Protein AF-A0A376TMB2-F1 (afdb_monomer_lite)

Structure (mmCIF, N/CA/C/O backbone):
data_AF-A0A376TMB2-F1
#
_entry.id   AF-A0A376TMB2-F1
#
loop_
_atom_site.group_PDB
_atom_site.id
_atom_site.type_symbol
_atom_site.label_atom_id
_atom_site.label_alt_id
_atom_site.label_comp_id
_atom_site.label_asym_id
_atom_site.label_entity_id
_atom_site.label_seq_id
_atom_site.pdbx_PDB_ins_code
_atom_site.Cartn_x
_atom_site.Cartn_y
_atom_site.Cartn_z
_atom_site.occupancy
_atom_site.B_iso_or_equiv
_atom_site.auth_seq_id
_atom_site.auth_comp_id
_atom_site.auth_asym_id
_atom_site.auth_atom_id
_atom_site.pdbx_PDB_model_num
ATOM 1 N N . MET A 1 1 ? -16.530 -8.861 53.186 1.00 52.62 1 MET A N 1
ATOM 2 C CA . MET A 1 1 ? -16.864 -9.204 51.777 1.00 52.62 1 MET A CA 1
ATOM 3 C C . MET A 1 1 ? -16.967 -7.984 50.840 1.00 52.62 1 MET A C 1
ATOM 5 O O . MET A 1 1 ? -16.613 -8.106 49.673 1.00 52.62 1 MET A O 1
ATOM 9 N N . VAL A 1 2 ? -17.360 -6.798 51.332 1.00 54.16 2 VAL A N 1
ATOM 10 C CA . VAL A 1 2 ? -17.477 -5.535 50.559 1.00 54.16 2 VAL A CA 1
ATOM 11 C C . VAL A 1 2 ? -16.166 -5.047 49.912 1.00 54.16 2 VAL A C 1
ATOM 13 O O . VAL A 1 2 ? -16.166 -4.694 48.733 1.00 54.16 2 VAL A O 1
ATOM 16 N N . SER A 1 3 ? -15.027 -5.088 50.617 1.00 57.22 3 SER A N 1
ATOM 17 C CA . SER A 1 3 ? -13.742 -4.607 50.069 1.00 57.22 3 SER A CA 1
ATOM 18 C C . SER A 1 3 ? -13.237 -5.428 48.874 1.00 57.22 3 SER A C 1
ATOM 20 O O . SER A 1 3 ? -12.699 -4.860 47.927 1.00 57.22 3 SER A O 1
ATOM 22 N N . ARG A 1 4 ? -13.486 -6.748 48.858 1.00 61.59 4 ARG A N 1
ATOM 23 C CA . ARG A 1 4 ? -13.103 -7.643 47.746 1.00 61.59 4 ARG A CA 1
ATOM 24 C C . ARG A 1 4 ? -13.903 -7.345 46.472 1.00 61.59 4 ARG A C 1
ATOM 26 O O . ARG A 1 4 ? -13.356 -7.403 45.374 1.00 61.59 4 ARG A O 1
ATOM 33 N N . LYS A 1 5 ? -15.182 -6.976 46.621 1.00 61.88 5 LYS A N 1
ATOM 34 C CA . LYS A 1 5 ? -16.055 -6.608 45.498 1.00 61.88 5 LYS A CA 1
ATOM 35 C C . LYS A 1 5 ? -15.675 -5.251 44.897 1.00 61.88 5 LYS A C 1
ATOM 37 O O . LYS A 1 5 ? -15.628 -5.146 43.678 1.00 61.88 5 LYS A O 1
ATOM 42 N N . ARG A 1 6 ? -15.298 -4.259 45.719 1.00 69.81 6 ARG A N 1
ATOM 43 C CA . ARG A 1 6 ? -14.749 -2.976 45.225 1.00 69.81 6 ARG A CA 1
ATOM 44 C C . ARG A 1 6 ? -13.456 -3.154 44.429 1.00 69.81 6 ARG A C 1
ATOM 46 O O . ARG A 1 6 ? -13.362 -2.600 43.341 1.00 69.81 6 ARG A O 1
ATOM 53 N N . ASN A 1 7 ? -12.508 -3.963 44.912 1.00 76.12 7 ASN A N 1
ATOM 54 C CA . ASN A 1 7 ? -11.268 -4.228 44.169 1.00 76.12 7 ASN A CA 1
ATOM 55 C C . ASN A 1 7 ? -11.551 -4.855 42.801 1.00 76.12 7 ASN A C 1
ATOM 57 O O . ASN A 1 7 ? -11.008 -4.411 41.798 1.00 76.12 7 ASN A O 1
ATOM 61 N N . SER A 1 8 ? -12.450 -5.842 42.737 1.00 79.38 8 SER A N 1
ATOM 62 C CA . SER A 1 8 ? -12.828 -6.467 41.465 1.00 79.38 8 SER A CA 1
ATOM 63 C C . SER A 1 8 ? -13.441 -5.474 40.472 1.00 79.38 8 SER A C 1
ATOM 65 O O . SER A 1 8 ? -13.174 -5.580 39.277 1.00 79.38 8 SER A O 1
ATOM 67 N N . VAL A 1 9 ? -14.237 -4.513 40.947 1.00 85.94 9 VAL A N 1
ATOM 68 C CA . VAL A 1 9 ? -14.830 -3.473 40.096 1.00 85.94 9 VAL A CA 1
ATOM 69 C C . VAL A 1 9 ? -13.754 -2.513 39.584 1.00 85.94 9 VAL A C 1
ATOM 71 O O . VAL A 1 9 ? -13.711 -2.248 38.387 1.00 85.94 9 VAL A O 1
ATOM 74 N N . ILE A 1 10 ? -12.836 -2.071 40.448 1.00 89.38 10 ILE A N 1
ATOM 75 C CA . ILE A 1 10 ? -11.723 -1.186 40.065 1.00 89.38 10 ILE A CA 1
ATOM 76 C C . ILE A 1 10 ? -10.819 -1.858 39.023 1.00 89.38 10 ILE A C 1
ATOM 78 O O . ILE A 1 10 ? -10.518 -1.247 38.002 1.00 89.38 10 ILE A O 1
ATOM 82 N N . TYR A 1 11 ? -10.446 -3.128 39.215 1.00 90.50 11 TYR A N 1
ATOM 83 C CA . TYR A 1 11 ? -9.623 -3.852 38.238 1.00 90.50 11 TYR A CA 1
ATOM 84 C C . TYR A 1 11 ? -10.330 -4.050 36.891 1.00 90.50 11 TYR A C 1
ATOM 86 O O . TYR A 1 11 ? -9.681 -4.002 35.845 1.00 90.50 11 TYR A O 1
ATOM 94 N N . ARG A 1 12 ? -11.659 -4.226 36.891 1.00 90.56 12 ARG A N 1
ATOM 95 C CA . ARG A 1 12 ? -12.452 -4.301 35.655 1.00 90.56 12 ARG A CA 1
ATOM 96 C C . ARG A 1 12 ? -12.494 -2.969 34.916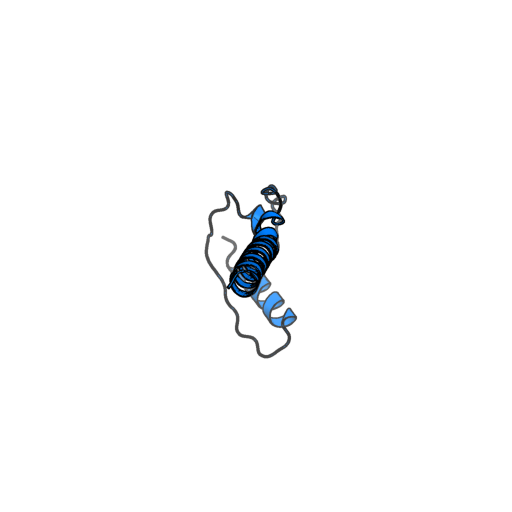 1.00 90.56 12 ARG A C 1
ATOM 98 O O . ARG A 1 12 ? -12.282 -2.958 33.708 1.00 90.56 12 ARG A O 1
ATOM 105 N N . PHE A 1 13 ? -12.702 -1.863 35.629 1.00 93.25 13 PHE A N 1
ATOM 106 C CA . PHE A 1 13 ? -12.643 -0.528 35.033 1.00 93.25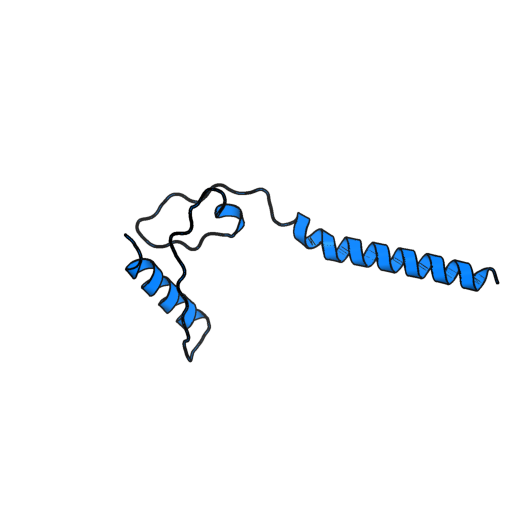 13 PHE A CA 1
ATOM 107 C C . PHE A 1 13 ? -11.249 -0.205 34.495 1.00 93.25 13 PHE A C 1
ATOM 109 O O . PHE A 1 13 ? -11.141 0.268 33.370 1.00 93.25 13 PHE A O 1
ATOM 116 N N . ALA A 1 14 ? -10.190 -0.527 35.240 1.00 92.88 14 ALA A N 1
ATOM 117 C CA . ALA A 1 14 ? -8.817 -0.330 34.786 1.00 92.88 14 ALA A CA 1
ATOM 118 C C . ALA A 1 14 ? -8.509 -1.128 33.505 1.00 92.88 14 ALA A C 1
ATOM 120 O O . ALA A 1 14 ? -7.936 -0.575 32.571 1.00 92.88 14 ALA A O 1
ATOM 121 N N . SER A 1 15 ? -8.945 -2.393 33.419 1.00 92.75 15 SER A N 1
ATOM 122 C CA . SER A 1 15 ? -8.807 -3.191 32.188 1.00 92.75 15 SER A CA 1
ATOM 123 C C . SER A 1 15 ? -9.585 -2.600 31.013 1.00 92.75 15 SER A C 1
ATOM 125 O O . SER A 1 15 ? -9.049 -2.517 29.914 1.00 92.75 15 SER A O 1
ATOM 127 N N . LEU A 1 16 ? -10.829 -2.163 31.230 1.00 93.50 16 LEU A N 1
ATOM 128 C CA . LEU A 1 16 ? -11.635 -1.517 30.189 1.00 93.50 16 LEU A CA 1
ATOM 129 C C . LEU A 1 16 ? -10.964 -0.245 29.659 1.00 93.50 16 LEU A C 1
ATOM 131 O O . LEU A 1 16 ? -10.879 -0.049 28.451 1.00 93.50 16 LEU A O 1
ATOM 135 N N . LEU A 1 17 ? -10.448 0.593 30.557 1.00 92.62 17 LEU A N 1
ATOM 136 C CA . LEU A 1 17 ? -9.793 1.852 30.207 1.00 92.62 17 LEU A CA 1
ATOM 137 C C . LEU A 1 17 ? -8.479 1.610 29.449 1.00 92.62 17 LEU A C 1
ATOM 139 O O . LEU A 1 17 ? -8.196 2.300 28.471 1.00 92.62 17 LEU A O 1
ATOM 143 N N . LEU A 1 18 ? -7.725 0.577 29.839 1.00 91.94 18 LEU A N 1
ATOM 144 C CA . LEU A 1 18 ? -6.521 0.140 29.136 1.00 91.94 18 LEU A CA 1
ATOM 145 C C . LEU A 1 18 ? -6.838 -0.327 27.707 1.00 91.94 18 LEU A C 1
ATOM 147 O O . LEU A 1 18 ? -6.197 0.128 26.762 1.00 91.94 18 LEU A O 1
ATOM 151 N N . VAL A 1 19 ? -7.852 -1.184 27.535 1.00 91.62 19 VAL A N 1
ATOM 152 C CA . VAL A 1 19 ? -8.286 -1.666 26.210 1.00 91.62 19 VAL A CA 1
ATOM 153 C C . VAL A 1 19 ? -8.735 -0.504 25.322 1.00 91.62 19 VAL A C 1
ATOM 155 O O . VAL A 1 19 ? -8.347 -0.440 24.156 1.00 91.62 19 VAL A O 1
ATOM 158 N N . LEU A 1 20 ? -9.493 0.449 25.873 1.00 88.88 20 LEU A N 1
ATOM 159 C CA . LEU A 1 20 ? -9.919 1.644 25.144 1.00 88.88 20 LEU A CA 1
ATOM 160 C C . LEU A 1 20 ? -8.718 2.479 24.676 1.00 88.88 20 LEU A C 1
ATOM 162 O O . LEU A 1 20 ? -8.649 2.813 23.494 1.00 88.88 20 LEU A O 1
ATOM 166 N N . MET A 1 21 ? -7.741 2.735 25.553 1.00 87.62 21 MET A N 1
ATOM 167 C CA . MET A 1 21 ? -6.517 3.477 25.212 1.00 87.62 21 MET A CA 1
ATOM 168 C C . MET A 1 21 ? -5.674 2.782 24.135 1.00 87.62 21 MET A C 1
ATOM 170 O O . MET A 1 21 ? -5.208 3.443 23.211 1.00 87.62 21 MET A O 1
ATOM 174 N N . LEU A 1 22 ? -5.527 1.45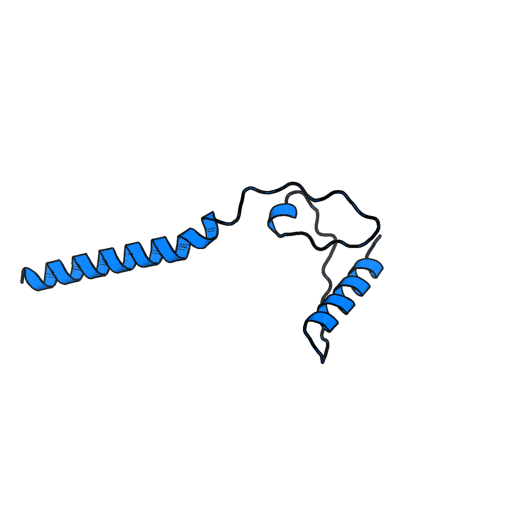5 24.197 1.00 85.88 22 LEU A N 1
ATOM 175 C CA . LEU A 1 22 ? -4.808 0.676 23.177 1.00 85.88 22 LEU A CA 1
ATOM 176 C C . LEU A 1 22 ? -5.538 0.669 21.823 1.00 85.88 22 LEU A C 1
ATOM 178 O O . LEU A 1 22 ? -4.898 0.678 20.774 1.00 85.88 22 LEU A O 1
ATOM 182 N N . SER A 1 23 ? -6.875 0.670 21.828 1.00 81.94 23 SER A N 1
ATOM 183 C CA . SER A 1 23 ? -7.681 0.671 20.598 1.00 81.94 23 SER A CA 1
ATOM 184 C C . SER A 1 23 ? -7.757 2.040 19.910 1.00 81.94 23 SER A C 1
ATOM 186 O O . SER A 1 23 ? -7.878 2.109 18.684 1.00 81.94 23 SER A O 1
ATOM 188 N N . ALA A 1 24 ? -7.628 3.133 20.671 1.00 75.88 24 ALA A N 1
ATOM 189 C CA . ALA A 1 24 ? -7.729 4.500 20.160 1.00 75.88 24 ALA A CA 1
ATOM 190 C C . ALA A 1 24 ? -6.651 4.842 19.113 1.00 75.88 24 ALA A C 1
ATOM 192 O O . ALA A 1 24 ? -6.869 5.714 18.274 1.00 75.88 24 ALA A O 1
ATOM 193 N N . CYS A 1 25 ? -5.524 4.121 19.082 1.00 69.56 25 CYS A N 1
ATOM 194 C CA . CYS A 1 25 ? -4.482 4.314 18.070 1.00 69.56 25 CYS A CA 1
ATOM 195 C C . CYS A 1 25 ? -4.961 4.050 16.629 1.00 69.56 25 CYS A C 1
ATOM 197 O O . CYS A 1 25 ? -4.425 4.655 15.704 1.00 69.56 25 CYS A O 1
ATOM 199 N N . SER A 1 26 ? -5.975 3.196 16.420 1.00 66.38 26 SER A N 1
ATOM 200 C CA . SER A 1 26 ? -6.526 2.957 15.071 1.00 66.38 26 SER A CA 1
ATOM 201 C C . SER A 1 26 ? -7.416 4.105 14.582 1.00 66.38 26 SER A C 1
ATOM 203 O O . SER A 1 26 ? -7.490 4.355 13.385 1.00 66.38 26 SER A O 1
ATOM 205 N N . ALA A 1 27 ? -8.056 4.854 15.488 1.00 64.81 27 ALA A N 1
ATOM 206 C CA . ALA A 1 27 ? -8.892 6.003 15.125 1.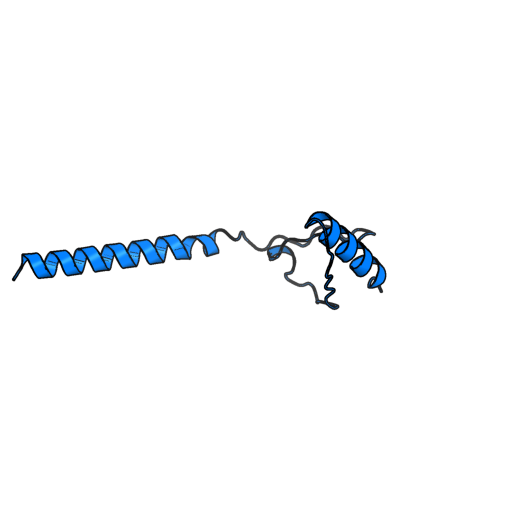00 64.81 27 ALA A CA 1
ATOM 207 C C . ALA A 1 27 ? -8.074 7.221 14.647 1.00 64.81 27 ALA A C 1
ATOM 209 O O . ALA A 1 27 ? -8.629 8.135 14.045 1.00 64.81 27 ALA A O 1
ATOM 210 N N . LEU A 1 28 ? -6.758 7.231 14.893 1.00 60.88 28 LEU A N 1
ATOM 211 C CA . LEU A 1 28 ? -5.846 8.292 14.456 1.00 60.88 28 LEU A CA 1
ATOM 212 C C . LEU A 1 28 ? -5.292 8.076 13.037 1.00 60.88 28 LEU A C 1
ATOM 214 O O . LEU A 1 28 ? -4.563 8.923 12.519 1.00 60.88 28 LEU A O 1
ATOM 218 N N . GLN A 1 29 ? -5.620 6.951 12.396 1.00 62.53 29 GLN A N 1
ATOM 219 C CA . GLN A 1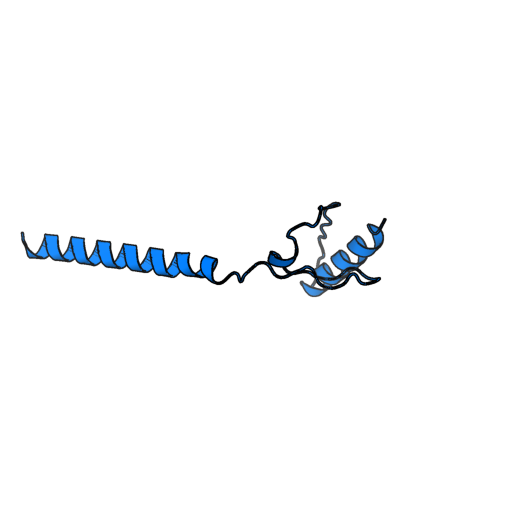 29 ? -5.366 6.749 10.972 1.00 62.53 29 GLN A CA 1
ATOM 220 C C . GLN A 1 29 ? -6.357 7.626 10.209 1.00 62.53 29 GLN A C 1
ATOM 222 O O . GLN A 1 29 ? -7.522 7.275 10.067 1.00 62.53 29 GLN A O 1
ATOM 227 N N . GLY A 1 30 ? -5.882 8.820 9.840 1.00 60.78 30 GLY A N 1
ATOM 228 C CA . GLY A 1 30 ? -6.670 9.911 9.273 1.00 60.78 30 GLY A CA 1
ATOM 229 C C . GLY A 1 30 ? -7.596 9.511 8.124 1.00 60.78 30 GLY A C 1
ATOM 230 O O . GLY A 1 30 ? -7.482 8.440 7.528 1.00 60.78 30 GLY A O 1
ATOM 231 N N . THR A 1 31 ? -8.535 10.407 7.820 1.00 66.56 31 THR A N 1
ATOM 232 C CA . THR A 1 31 ? -9.465 10.264 6.695 1.00 66.56 31 THR A CA 1
ATOM 233 C C . THR A 1 31 ? -8.711 9.886 5.419 1.00 66.56 31 THR A C 1
ATOM 235 O O . THR A 1 31 ? -7.669 10.497 5.166 1.00 66.56 31 THR A O 1
ATOM 238 N N . PRO A 1 32 ? -9.217 8.933 4.611 1.00 67.38 32 PRO A N 1
ATOM 239 C CA . PRO A 1 32 ? -8.589 8.555 3.351 1.00 67.38 32 PRO A CA 1
ATOM 240 C C . PRO A 1 32 ? -8.239 9.792 2.530 1.00 67.38 32 PRO A C 1
ATOM 242 O O . PRO A 1 32 ? -9.120 10.562 2.147 1.00 67.38 32 PRO A O 1
ATOM 245 N N . GLN A 1 33 ? -6.944 10.018 2.322 1.00 71.19 33 GLN A N 1
ATOM 246 C CA . GLN A 1 33 ? -6.479 11.146 1.533 1.00 71.19 33 GLN A CA 1
ATOM 247 C C . GLN A 1 33 ? -6.390 10.712 0.068 1.00 71.19 33 GLN A C 1
ATOM 249 O O . GLN A 1 33 ? -5.939 9.592 -0.191 1.00 71.19 33 GLN A O 1
ATOM 254 N N . PRO A 1 34 ? -6.790 11.561 -0.897 1.00 73.69 34 PRO A N 1
ATOM 255 C CA . PRO A 1 34 ? -6.647 11.238 -2.307 1.00 73.69 34 PRO A CA 1
ATOM 256 C C . PRO A 1 34 ? -5.212 10.834 -2.651 1.00 73.69 34 PRO A C 1
ATOM 258 O O . PRO A 1 34 ? -4.245 11.336 -2.058 1.00 73.69 34 PRO A O 1
ATOM 261 N N . ALA A 1 35 ? -5.086 9.924 -3.618 1.00 78.06 35 ALA A N 1
ATOM 262 C CA . ALA A 1 35 ? -3.790 9.554 -4.153 1.00 78.06 35 ALA A CA 1
ATOM 263 C C . ALA A 1 35 ? -3.066 10.814 -4.672 1.00 78.06 35 ALA A C 1
ATOM 265 O O . ALA A 1 35 ? -3.703 11.692 -5.265 1.00 78.06 35 ALA A O 1
ATOM 266 N N . PRO A 1 36 ? -1.754 10.935 -4.419 1.00 79.25 36 PRO A N 1
ATOM 267 C CA . PRO A 1 36 ? -0.966 12.041 -4.942 1.00 79.25 36 PRO A CA 1
ATOM 268 C C . PRO A 1 36 ? -0.973 12.022 -6.483 1.00 79.25 36 PRO A C 1
ATOM 270 O O . PRO A 1 36 ? -1.229 10.971 -7.079 1.00 79.25 36 PRO A O 1
ATOM 273 N N . PRO A 1 37 ? -0.716 13.169 -7.141 1.00 83.56 37 PRO A N 1
ATOM 274 C CA . PRO A 1 37 ? -0.657 13.242 -8.597 1.00 83.56 37 PRO A CA 1
ATOM 275 C C . PRO A 1 37 ? 0.303 12.201 -9.176 1.00 83.56 37 PRO A C 1
ATOM 277 O O . PRO A 1 37 ? 1.384 11.985 -8.634 1.00 83.56 37 PRO A O 1
ATOM 280 N N . VAL A 1 38 ? -0.090 11.578 -10.288 1.00 83.31 38 VAL A N 1
ATOM 281 C CA . VAL A 1 38 ? 0.732 10.566 -10.961 1.00 83.31 38 VAL A CA 1
ATOM 282 C C . VAL A 1 38 ? 2.029 11.204 -11.453 1.00 83.31 38 VAL A C 1
ATOM 284 O O . VAL A 1 38 ? 2.008 12.233 -12.126 1.00 83.31 38 VAL A O 1
ATOM 287 N N . THR A 1 39 ? 3.153 10.574 -11.128 1.00 82.31 39 THR A N 1
ATOM 288 C CA . THR A 1 39 ? 4.493 10.975 -11.557 1.00 82.31 39 THR A CA 1
ATOM 289 C C . THR A 1 39 ? 5.085 9.961 -12.536 1.00 82.31 39 THR A C 1
ATOM 291 O O . THR A 1 39 ? 4.672 8.802 -12.606 1.00 82.31 39 THR A O 1
ATOM 294 N N . ASP A 1 40 ? 6.105 10.380 -13.289 1.00 82.44 40 ASP A N 1
ATOM 295 C CA . ASP A 1 40 ? 6.787 9.510 -14.258 1.00 82.44 40 ASP A CA 1
ATOM 296 C C . ASP A 1 40 ? 7.644 8.409 -13.612 1.00 82.44 40 ASP A C 1
ATOM 298 O O . ASP A 1 40 ? 8.075 7.472 -14.289 1.00 82.44 40 ASP A O 1
ATOM 302 N N . HIS A 1 41 ? 7.870 8.486 -12.302 1.00 81.50 41 HIS A N 1
ATOM 303 C CA . HIS A 1 41 ? 8.657 7.537 -11.522 1.00 81.50 41 HIS A CA 1
ATOM 304 C C . HIS A 1 41 ? 7.805 6.916 -10.407 1.00 81.50 41 HIS A C 1
ATOM 306 O O . HIS A 1 41 ? 6.895 7.570 -9.901 1.00 81.50 41 HIS A O 1
ATOM 312 N N . PRO A 1 42 ? 8.096 5.677 -9.972 1.00 82.94 42 PRO A N 1
ATOM 313 C CA . PRO A 1 42 ? 7.408 5.076 -8.839 1.00 82.94 42 PRO A CA 1
ATOM 314 C C . PRO A 1 42 ? 7.516 5.948 -7.588 1.00 82.94 42 PRO A C 1
ATOM 316 O O . PRO A 1 42 ? 8.610 6.324 -7.164 1.00 82.94 42 PRO A O 1
ATOM 319 N N . GLN A 1 43 ? 6.363 6.241 -6.998 1.00 87.69 43 GLN A N 1
ATOM 320 C CA . GLN A 1 43 ? 6.227 7.029 -5.784 1.00 87.69 43 GLN A CA 1
ATOM 321 C C . GLN A 1 43 ? 5.893 6.124 -4.595 1.00 87.69 43 GLN A C 1
ATOM 323 O O . GLN A 1 43 ? 5.082 5.203 -4.700 1.00 87.69 43 GLN A O 1
ATOM 328 N N . GLU A 1 44 ? 6.467 6.437 -3.434 1.00 87.44 44 GLU A N 1
ATOM 329 C CA . GLU A 1 44 ? 5.988 5.895 -2.168 1.00 87.44 44 GLU A CA 1
ATOM 330 C C . GLU A 1 44 ? 4.675 6.584 -1.772 1.00 87.44 44 GLU A C 1
ATOM 332 O O . GLU A 1 44 ? 4.616 7.805 -1.610 1.00 87.44 44 GLU A O 1
ATOM 337 N N . ILE A 1 45 ? 3.613 5.792 -1.647 1.00 88.50 45 ILE A N 1
ATOM 338 C CA . ILE A 1 45 ? 2.285 6.253 -1.240 1.00 88.50 45 ILE A CA 1
ATOM 339 C C . ILE A 1 45 ? 1.936 5.689 0.134 1.00 88.50 45 ILE A C 1
ATOM 341 O O . ILE A 1 45 ? 2.302 4.562 0.478 1.00 88.50 45 ILE A O 1
ATOM 345 N N . ARG A 1 46 ? 1.200 6.466 0.930 1.00 85.19 46 ARG A N 1
ATOM 346 C CA . ARG A 1 46 ? 0.711 6.005 2.233 1.00 85.19 46 ARG A CA 1
ATOM 347 C C . ARG A 1 46 ? -0.449 5.025 2.056 1.00 85.19 46 ARG A C 1
ATOM 349 O O . ARG A 1 46 ? -1.138 5.010 1.040 1.00 85.19 46 ARG A O 1
ATOM 356 N N . ARG A 1 47 ? -0.701 4.205 3.080 1.00 85.31 47 ARG A N 1
ATOM 357 C CA . ARG A 1 47 ? -1.763 3.181 3.053 1.00 85.31 47 ARG A CA 1
ATOM 358 C C . ARG A 1 47 ? -3.153 3.774 2.793 1.00 85.31 47 ARG A C 1
ATOM 360 O O . ARG A 1 47 ? -3.940 3.196 2.053 1.00 85.31 47 ARG A O 1
ATOM 367 N N . ASP A 1 48 ? -3.458 4.914 3.391 1.00 83.00 48 ASP A N 1
ATOM 368 C CA . ASP A 1 48 ? -4.724 5.632 3.211 1.00 83.00 48 ASP A CA 1
ATOM 369 C C . ASP A 1 48 ? -4.911 6.189 1.790 1.00 83.00 48 ASP A C 1
ATOM 371 O O . ASP A 1 48 ? -6.045 6.337 1.348 1.00 83.00 48 ASP A O 1
ATOM 375 N N . GLN A 1 49 ? -3.820 6.392 1.047 1.00 83.88 49 GLN A N 1
ATOM 376 C CA . GLN A 1 49 ? -3.818 6.831 -0.354 1.00 83.88 49 GLN A CA 1
ATOM 377 C C . GLN A 1 49 ? -3.962 5.678 -1.355 1.00 83.88 49 GLN A C 1
ATOM 379 O O . GLN A 1 49 ? -4.049 5.906 -2.558 1.00 83.88 49 GLN A O 1
ATOM 384 N N . THR A 1 50 ? -3.986 4.430 -0.875 1.00 85.50 50 THR A N 1
ATOM 385 C CA . THR A 1 50 ? -4.198 3.255 -1.740 1.00 85.50 50 THR A CA 1
ATOM 386 C C . THR A 1 50 ? -5.667 3.015 -2.077 1.00 85.50 50 THR A C 1
ATOM 388 O O . THR A 1 50 ? -5.973 2.147 -2.895 1.00 85.50 50 THR A O 1
ATOM 391 N N . GLN A 1 51 ? -6.590 3.767 -1.466 1.00 83.50 51 GLN A N 1
ATOM 392 C CA . GLN A 1 51 ? -8.013 3.620 -1.748 1.00 83.50 51 GLN A CA 1
ATOM 393 C C . GLN A 1 51 ? -8.316 3.929 -3.219 1.00 83.50 51 GLN A C 1
ATOM 395 O O . GLN A 1 51 ? -7.945 4.976 -3.738 1.00 83.50 51 GLN A O 1
ATOM 400 N N . GLY A 1 52 ? -8.998 2.997 -3.889 1.00 82.81 52 GLY A N 1
ATOM 401 C CA . GLY A 1 52 ? -9.350 3.116 -5.307 1.00 82.81 52 GLY A CA 1
ATOM 402 C C . GLY A 1 52 ? -8.243 2.716 -6.288 1.00 82.81 52 GLY A C 1
ATOM 403 O O . GLY A 1 52 ? -8.507 2.674 -7.487 1.00 82.81 52 GLY A O 1
ATOM 404 N N . LEU A 1 53 ? -7.037 2.371 -5.819 1.00 86.50 53 LEU A N 1
ATOM 405 C CA . LEU A 1 53 ? -5.972 1.853 -6.680 1.00 86.50 53 LEU A CA 1
ATOM 406 C C . LEU A 1 53 ? -6.075 0.331 -6.824 1.00 86.50 53 LEU A C 1
ATOM 408 O O . LEU A 1 53 ? -6.207 -0.401 -5.841 1.00 86.50 53 LEU A O 1
ATOM 412 N N . GLN A 1 54 ? -5.956 -0.160 -8.058 1.00 87.62 54 GLN A N 1
ATOM 413 C CA . GLN A 1 54 ? -5.829 -1.590 -8.319 1.00 87.62 54 GLN A CA 1
ATOM 414 C C . GLN A 1 54 ? -4.365 -2.014 -8.172 1.00 87.62 54 GLN A C 1
ATOM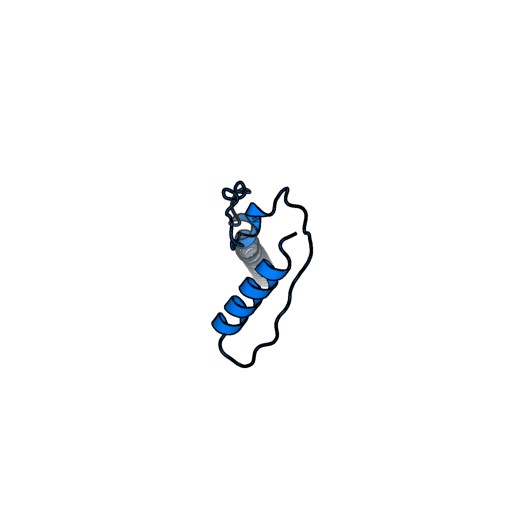 416 O O . GLN A 1 54 ? -3.472 -1.487 -8.834 1.00 87.62 54 GLN A O 1
ATOM 421 N N . ARG A 1 55 ? -4.107 -3.001 -7.310 1.00 87.75 55 ARG A N 1
ATOM 422 C CA . ARG A 1 55 ? -2.772 -3.585 -7.165 1.00 87.75 55 ARG A CA 1
ATOM 423 C C . ARG A 1 55 ? -2.420 -4.390 -8.416 1.00 87.75 55 ARG A C 1
ATOM 425 O O . ARG A 1 55 ? -3.062 -5.396 -8.695 1.00 87.75 55 ARG A O 1
ATOM 432 N N . ILE A 1 56 ? -1.364 -3.975 -9.112 1.00 89.56 56 ILE A N 1
ATOM 433 C CA . ILE A 1 56 ? -0.841 -4.659 -10.308 1.00 89.56 56 ILE A CA 1
ATOM 434 C C . ILE A 1 56 ? 0.099 -5.830 -9.975 1.00 89.56 56 ILE A C 1
ATOM 436 O O . ILE A 1 56 ? 0.300 -6.718 -10.794 1.00 89.56 56 ILE A O 1
ATOM 440 N N . GLY A 1 57 ? 0.668 -5.858 -8.765 1.00 88.81 57 GLY A N 1
ATOM 441 C CA . GLY A 1 57 ? 1.594 -6.906 -8.340 1.00 88.81 57 GLY A CA 1
ATOM 442 C C . GLY A 1 57 ? 2.220 -6.641 -6.972 1.00 88.81 57 GLY A C 1
ATOM 443 O O . GLY A 1 57 ? 1.777 -5.777 -6.212 1.00 88.81 57 GLY A O 1
ATOM 444 N N . SER A 1 58 ? 3.254 -7.407 -6.639 1.00 90.81 58 SER A N 1
ATOM 445 C CA . SER A 1 58 ? 4.150 -7.112 -5.517 1.00 90.81 58 SER A CA 1
ATOM 446 C C . SER A 1 58 ? 5.560 -7.546 -5.821 1.00 90.81 58 SER A C 1
ATOM 448 O O . SER A 1 58 ? 5.774 -8.612 -6.390 1.00 90.81 58 SER A O 1
ATOM 450 N N . VAL A 1 59 ? 6.497 -6.740 -5.345 1.00 90.88 59 VAL A N 1
ATOM 451 C CA . VAL A 1 59 ? 7.927 -7.005 -5.406 1.00 90.88 59 VAL A CA 1
ATOM 452 C C . VAL A 1 59 ? 8.453 -7.217 -3.990 1.00 90.88 59 VAL A C 1
ATOM 454 O O . VAL A 1 59 ? 7.997 -6.571 -3.047 1.00 90.88 59 VAL A O 1
ATOM 457 N N . SER A 1 60 ? 9.399 -8.136 -3.836 1.00 91.12 60 SER A N 1
ATOM 458 C CA . SER A 1 60 ? 10.142 -8.357 -2.596 1.00 91.12 60 SER A CA 1
ATOM 459 C C . SER A 1 60 ? 11.641 -8.410 -2.894 1.00 91.12 60 SER A C 1
ATOM 461 O O . SER A 1 60 ? 12.077 -8.701 -4.017 1.00 91.12 60 SER A O 1
ATOM 463 N N . THR A 1 61 ? 12.445 -8.067 -1.894 1.00 91.56 61 THR A N 1
ATOM 464 C CA . THR A 1 61 ? 13.908 -8.050 -1.971 1.00 91.56 61 THR A CA 1
ATOM 465 C C . THR A 1 61 ? 14.470 -8.707 -0.717 1.00 91.56 61 THR A C 1
ATOM 467 O O . THR A 1 61 ? 13.846 -8.691 0.345 1.00 91.56 61 THR A O 1
ATOM 470 N N . MET A 1 62 ? 15.636 -9.331 -0.850 1.00 93.12 62 MET A N 1
ATOM 471 C CA . MET A 1 62 ? 16.399 -9.843 0.280 1.00 93.12 62 MET A CA 1
ATOM 472 C C . MET A 1 62 ? 17.834 -9.383 0.082 1.00 93.12 62 MET A C 1
ATOM 474 O O . MET A 1 62 ? 18.573 -9.962 -0.709 1.00 93.12 62 MET A O 1
ATOM 478 N N . VAL A 1 63 ? 18.195 -8.309 0.781 1.00 91.75 63 VAL A N 1
ATOM 479 C CA . VAL A 1 63 ? 19.501 -7.660 0.658 1.00 91.75 63 VAL A CA 1
ATOM 480 C C . VAL A 1 63 ? 20.250 -7.822 1.962 1.00 91.75 63 VAL A C 1
ATOM 482 O O . VAL A 1 63 ? 19.703 -7.600 3.043 1.00 91.75 63 VAL A O 1
ATOM 485 N N . ARG A 1 64 ? 21.520 -8.212 1.867 1.00 88.75 64 ARG A N 1
ATOM 486 C CA . ARG A 1 64 ? 22.431 -8.169 3.005 1.00 88.75 64 ARG A CA 1
ATOM 487 C C . ARG A 1 64 ? 23.036 -6.770 3.060 1.00 88.75 64 ARG A C 1
ATOM 489 O O . ARG A 1 64 ? 23.945 -6.472 2.297 1.00 88.75 64 ARG A O 1
ATOM 496 N N . GLY A 1 65 ? 22.515 -5.930 3.942 1.00 89.00 65 GLY A N 1
ATOM 497 C CA . GLY A 1 65 ? 22.898 -4.526 4.024 1.00 89.00 65 GLY A CA 1
ATOM 498 C C . GLY A 1 65 ? 22.000 -3.756 4.981 1.00 89.00 65 GLY A C 1
ATOM 499 O O . GLY A 1 65 ? 21.396 -4.333 5.889 1.00 89.00 65 GLY A O 1
ATOM 500 N N . SER A 1 66 ? 21.929 -2.450 4.773 1.00 90.25 66 SER A N 1
ATOM 501 C CA . SER A 1 66 ? 21.042 -1.559 5.507 1.00 90.25 66 SER A CA 1
ATOM 502 C C . SER A 1 66 ? 19.600 -1.637 4.973 1.00 90.25 66 SER A C 1
ATOM 504 O O . SER A 1 66 ? 19.373 -2.059 3.836 1.00 90.25 66 SER A O 1
ATOM 506 N N . PRO A 1 67 ? 18.595 -1.211 5.758 1.00 91.31 67 PRO A N 1
ATOM 507 C CA . PRO A 1 67 ? 17.223 -1.073 5.268 1.00 91.31 67 PRO A CA 1
ATOM 508 C C . PRO A 1 67 ? 17.099 -0.159 4.037 1.00 91.31 67 PRO A C 1
ATOM 510 O O . PRO A 1 67 ? 16.237 -0.394 3.190 1.00 91.31 67 PRO A O 1
ATOM 513 N N . ASP A 1 68 ? 17.979 0.837 3.903 1.00 92.62 68 ASP A N 1
ATOM 514 C CA . ASP A 1 68 ? 17.988 1.757 2.762 1.00 92.62 68 ASP A CA 1
ATOM 515 C C . ASP A 1 68 ? 18.383 1.052 1.457 1.00 92.62 68 ASP A C 1
ATOM 517 O O . ASP A 1 68 ? 17.809 1.337 0.403 1.00 92.62 68 ASP A O 1
ATOM 521 N N . ASP A 1 69 ? 19.277 0.059 1.528 1.00 92.25 69 ASP A N 1
ATOM 522 C CA . ASP A 1 69 ? 19.660 -0.758 0.369 1.00 92.25 69 ASP A CA 1
ATOM 523 C C . ASP A 1 69 ? 18.470 -1.590 -0.131 1.00 92.25 69 ASP A C 1
ATOM 525 O O . ASP A 1 69 ? 18.219 -1.695 -1.335 1.00 92.25 69 ASP A O 1
ATOM 529 N N . ALA A 1 70 ? 17.675 -2.132 0.799 1.00 92.75 70 ALA A N 1
ATOM 530 C CA . ALA A 1 70 ? 16.455 -2.856 0.459 1.00 92.75 70 ALA A CA 1
ATOM 531 C C . ALA A 1 70 ? 15.411 -1.936 -0.197 1.00 92.75 70 ALA A C 1
ATOM 533 O O . ALA A 1 70 ? 14.769 -2.344 -1.170 1.00 92.75 70 ALA A O 1
ATOM 534 N N . LEU A 1 71 ? 15.264 -0.695 0.286 1.00 91.00 71 LEU A N 1
ATOM 535 C CA . LEU A 1 71 ? 14.380 0.308 -0.319 1.00 91.00 71 LEU A CA 1
ATOM 536 C C . LEU A 1 71 ? 14.833 0.695 -1.732 1.00 91.00 71 LEU A C 1
ATOM 538 O O . LEU A 1 71 ? 13.996 0.808 -2.632 1.00 91.00 71 LEU A O 1
ATOM 542 N N . ALA A 1 72 ? 16.138 0.866 -1.950 1.00 90.94 72 ALA A N 1
ATOM 543 C CA . ALA A 1 72 ? 16.692 1.164 -3.267 1.00 90.94 72 ALA A CA 1
ATOM 544 C C . ALA A 1 72 ? 16.398 0.038 -4.274 1.00 90.94 72 ALA A C 1
ATOM 546 O O . ALA A 1 72 ? 15.923 0.309 -5.381 1.00 90.94 72 ALA A O 1
ATOM 547 N N . GLU A 1 73 ? 16.588 -1.225 -3.879 1.00 91.81 73 GLU A N 1
ATOM 548 C CA . GLU A 1 73 ? 16.286 -2.369 -4.746 1.00 91.81 73 GLU A CA 1
ATOM 549 C C . GLU A 1 73 ? 14.778 -2.500 -5.028 1.00 91.81 73 GLU A C 1
ATOM 551 O O . GLU A 1 73 ? 14.383 -2.786 -6.161 1.00 91.81 73 GLU A O 1
ATOM 556 N N . ILE A 1 74 ? 13.911 -2.234 -4.041 1.00 92.38 74 ILE A N 1
ATOM 557 C CA . ILE A 1 74 ? 12.451 -2.230 -4.242 1.00 92.38 74 ILE A CA 1
ATOM 558 C C . ILE A 1 74 ? 12.050 -1.167 -5.268 1.00 92.38 74 ILE A C 1
ATOM 560 O O . ILE A 1 74 ? 11.261 -1.467 -6.167 1.00 92.38 74 ILE A O 1
ATOM 564 N N . ARG A 1 75 ? 12.606 0.050 -5.184 1.00 89.38 75 ARG A N 1
ATOM 565 C CA . ARG A 1 75 ? 12.340 1.118 -6.165 1.00 89.38 75 ARG A CA 1
ATOM 566 C C . ARG A 1 75 ? 12.783 0.707 -7.567 1.00 89.38 75 ARG A C 1
ATOM 568 O O . ARG A 1 75 ? 12.017 0.883 -8.511 1.00 89.38 75 ARG A O 1
ATOM 575 N N . ALA A 1 76 ? 13.961 0.098 -7.704 1.00 89.94 76 ALA A N 1
ATOM 576 C CA . ALA A 1 76 ? 14.450 -0.397 -8.990 1.00 89.94 76 ALA A CA 1
ATOM 577 C C . ALA A 1 76 ? 13.528 -1.477 -9.588 1.00 89.94 76 ALA A C 1
ATOM 579 O O . ALA A 1 76 ? 13.162 -1.403 -10.762 1.00 89.94 76 ALA A O 1
ATOM 580 N N . LYS A 1 77 ? 13.077 -2.442 -8.774 1.00 90.25 77 LYS A N 1
ATOM 581 C CA . LYS A 1 77 ? 12.113 -3.468 -9.211 1.00 90.25 77 LYS A CA 1
ATOM 582 C C . LYS A 1 77 ? 10.753 -2.870 -9.576 1.00 90.25 77 LYS A C 1
ATOM 584 O O . LYS A 1 77 ? 10.152 -3.297 -10.556 1.00 90.25 77 LYS A O 1
ATOM 589 N N . ALA A 1 78 ? 10.281 -1.869 -8.835 1.00 89.25 78 ALA A N 1
ATOM 590 C CA . ALA A 1 78 ? 9.031 -1.178 -9.145 1.00 89.25 78 ALA A CA 1
ATOM 591 C C . ALA A 1 78 ? 9.090 -0.446 -10.498 1.00 89.25 78 ALA A C 1
ATOM 593 O O . ALA A 1 78 ? 8.113 -0.486 -11.241 1.00 89.25 78 ALA A O 1
ATOM 594 N N . VAL A 1 79 ? 10.234 0.161 -10.850 1.00 87.25 79 VAL A N 1
ATOM 595 C CA . VAL A 1 79 ? 10.453 0.752 -12.186 1.00 87.25 79 VAL A CA 1
ATOM 596 C C . VAL A 1 79 ? 10.393 -0.325 -13.269 1.00 87.25 79 VAL A C 1
ATOM 598 O O . VAL A 1 79 ? 9.722 -0.130 -14.276 1.00 87.25 79 VAL A O 1
ATOM 601 N N . ALA A 1 80 ? 11.046 -1.471 -13.057 1.00 84.81 80 ALA A N 1
ATOM 602 C CA . ALA A 1 80 ? 11.057 -2.569 -14.026 1.00 84.81 80 ALA A CA 1
ATOM 603 C C . ALA A 1 80 ? 9.669 -3.197 -14.263 1.00 84.81 80 ALA A C 1
ATOM 605 O O . ALA A 1 80 ? 9.419 -3.747 -15.330 1.00 84.81 80 ALA A O 1
ATOM 606 N N . CYS A 1 81 ? 8.762 -3.111 -13.285 1.00 79.69 81 CYS A N 1
ATOM 607 C CA . CYS A 1 81 ? 7.376 -3.570 -13.411 1.00 79.69 81 CYS A CA 1
ATOM 608 C C . CYS A 1 81 ? 6.415 -2.520 -14.001 1.00 79.69 81 CYS A C 1
ATOM 610 O O . CYS A 1 81 ? 5.224 -2.813 -14.129 1.00 79.69 81 CYS A O 1
ATOM 612 N N . LYS A 1 82 ? 6.886 -1.310 -14.336 1.00 70.12 82 LYS A N 1
ATOM 613 C CA . LYS A 1 82 ? 6.067 -0.286 -14.997 1.00 70.12 82 LYS A CA 1
ATOM 614 C C . LYS A 1 82 ? 5.693 -0.790 -16.399 1.00 70.12 82 LYS A C 1
ATOM 616 O O . LYS A 1 82 ? 6.578 -1.023 -17.217 1.00 70.12 82 LYS A O 1
ATOM 621 N N . SER A 1 83 ? 4.397 -1.024 -16.617 1.00 57.94 83 SER A N 1
ATOM 622 C CA . SER A 1 83 ? 3.814 -1.487 -17.890 1.00 57.94 83 SER A CA 1
ATOM 623 C C . SER A 1 83 ? 3.735 -0.363 -18.912 1.00 57.94 83 SER A C 1
ATOM 625 O O . SER A 1 83 ? 3.439 0.777 -18.482 1.00 57.94 83 SER A O 1
#

InterPro domains:
  IPR036275 YdgH-like superfamily [SSF159871] (11-79)

Sequence (83 aa):
MVSRKRNSVIYRFASLLLVLMLSACSALQGTPQPAPPVTDHPQEIRRDQTQGLQRIGSVSTMVRGSPDDALAEIRAKAVACKS

Foldseek 3Di:
DVVVVVVVVVVVVVVVVVVVVVVVVVVPPDAQDDADDDDPFDDDDDPSNCPPPDDPDDDADDDDDDVVVRVVVRRVVVRVPPD

pLDDT: mean 82.4, std 10.9, range [52.62, 93.5]

Radius of gyration: 22.98 Å; chains: 1; bounding box: 40×23×70 Å

Organism: Escherichia coli (NCBI:txid562)

Secondary structure (DSSP, 8-state):
-HHHHHHHHHHHHHHHHHHHHHHHHHHTS-S-PPPPPP-SS-----GGGGTTPPP--------SS-HHHHHHHHHHHHHHT--